Protein AF-A0A7C9KB94-F1 (afdb_monomer_lite)

Sequence (164 aa):
MKLRNMKYEILVVLFLVTFSVFPNNDLKMQQAKYAAAESFFEEFEWARHYLQSNSGNDSTGEYIFYVAVIDIKRCIKYDNCDNSNLDNIVLNLEHSARKGFPLAVALLEHCFRDGFLVSEVDLDKANKYLNIYDANPIESNEANDISLVQRALFTMLLKNIKRK

pLDDT: mean 75.74, std 18.22, range [35.16, 96.0]

Radius of gyration: 17.69 Å; chains: 1; bounding box: 33×41×55 Å

Foldseek 3Di:
DPDPPPVVVVVVVVVVVVPPPDDPLVVLLVVLVVCLQPVPVVCLVVSLVSLVVPCVPDLQLVSLLSNLSSLLSCCLPVVVLALVSLVSSLVSLVVNVVSVNLLSLVLQLCCQCVVASHQHRDNVSNVVSVVSCVVPPDDCPVVVVVSSSVVSSVSSVVRVRHHD

Structure (mmCIF, N/CA/C/O backbone):
data_AF-A0A7C9KB94-F1
#
_entry.id   AF-A0A7C9KB94-F1
#
loop_
_atom_site.group_PDB
_atom_site.id
_atom_site.type_symbol
_atom_site.label_atom_id
_atom_site.label_alt_id
_atom_site.label_comp_id
_atom_site.label_asym_id
_atom_site.label_entity_id
_atom_site.label_seq_id
_atom_site.pdbx_PDB_ins_code
_atom_site.Cartn_x
_atom_site.Cartn_y
_atom_site.Cartn_z
_atom_site.occupancy
_atom_site.B_iso_or_equiv
_atom_site.auth_seq_id
_atom_site.auth_comp_id
_atom_site.auth_asym_id
_atom_site.auth_atom_id
_atom_site.pdbx_PDB_model_num
ATOM 1 N N . MET A 1 1 ? 12.571 -25.283 -40.939 1.00 47.56 1 MET A N 1
ATOM 2 C CA . MET A 1 1 ? 12.503 -24.884 -39.513 1.00 47.56 1 MET A CA 1
ATOM 3 C C . MET A 1 1 ? 13.103 -23.485 -39.349 1.00 47.56 1 MET A C 1
ATOM 5 O O . MET A 1 1 ? 14.292 -23.387 -39.097 1.00 47.56 1 MET A O 1
ATOM 9 N N . LYS A 1 2 ? 12.336 -22.405 -39.604 1.00 49.34 2 LYS A N 1
ATOM 10 C CA . LYS A 1 2 ? 12.792 -21.004 -39.398 1.00 49.34 2 LYS A CA 1
ATOM 11 C C . LYS A 1 2 ? 11.677 -19.938 -39.533 1.00 49.34 2 LYS A C 1
ATOM 13 O O . LYS A 1 2 ? 11.894 -18.882 -40.102 1.00 49.34 2 LYS A O 1
ATOM 18 N N . LEU A 1 3 ? 10.463 -20.210 -39.040 1.00 40.47 3 LEU A N 1
ATOM 19 C CA . LEU A 1 3 ? 9.318 -19.275 -39.153 1.00 40.47 3 LEU A CA 1
ATOM 20 C C . LEU A 1 3 ? 8.617 -18.966 -37.818 1.00 40.47 3 LEU A C 1
ATOM 22 O O . LEU A 1 3 ? 7.597 -18.287 -37.803 1.00 40.47 3 LEU A O 1
ATOM 26 N N . ARG A 1 4 ? 9.150 -19.443 -36.684 1.00 47.03 4 ARG A N 1
ATOM 27 C CA . ARG A 1 4 ? 8.494 -19.307 -35.371 1.00 47.03 4 ARG A CA 1
ATOM 28 C C . ARG A 1 4 ? 8.994 -18.120 -34.526 1.00 47.03 4 ARG A C 1
ATOM 30 O O . ARG A 1 4 ? 8.317 -17.755 -33.576 1.00 47.03 4 ARG A O 1
ATOM 37 N N . ASN A 1 5 ? 10.095 -17.466 -34.915 1.00 46.03 5 ASN A N 1
ATOM 38 C CA . ASN A 1 5 ? 10.717 -16.389 -34.122 1.00 46.03 5 ASN A CA 1
ATOM 39 C C . ASN A 1 5 ? 10.332 -14.963 -34.561 1.00 46.03 5 ASN A C 1
ATOM 41 O O . ASN A 1 5 ? 10.558 -14.025 -33.813 1.00 46.03 5 ASN A O 1
ATOM 45 N N . MET A 1 6 ? 9.705 -14.780 -35.729 1.00 40.94 6 MET A N 1
ATOM 46 C CA . MET A 1 6 ? 9.396 -13.438 -36.260 1.00 40.94 6 MET A CA 1
ATOM 47 C C . MET A 1 6 ? 8.173 -12.770 -35.611 1.00 40.94 6 MET A C 1
ATOM 49 O O . MET A 1 6 ? 8.021 -11.556 -35.687 1.00 40.94 6 MET A O 1
ATOM 53 N N . LYS A 1 7 ? 7.284 -13.546 -34.972 1.00 43.62 7 LYS A N 1
ATOM 54 C CA . LYS A 1 7 ? 6.071 -12.997 -34.343 1.00 43.62 7 LYS A CA 1
ATOM 55 C C . LYS A 1 7 ? 6.364 -12.2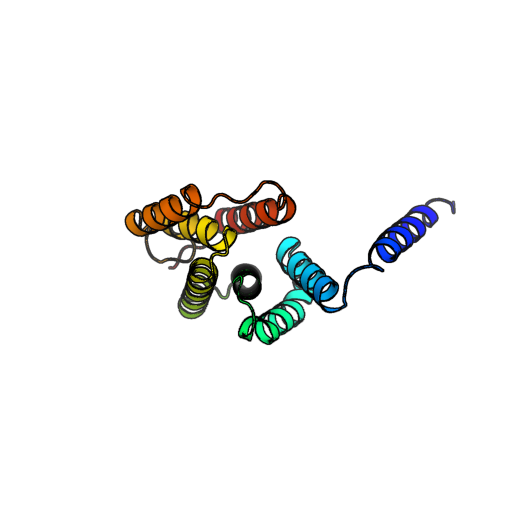63 -33.033 1.00 43.62 7 LYS A C 1
ATOM 57 O O . LYS A 1 7 ? 5.661 -11.311 -32.725 1.00 43.62 7 LYS A O 1
ATOM 62 N N . TYR A 1 8 ? 7.396 -12.676 -32.295 1.00 47.41 8 TYR A N 1
ATOM 63 C CA . TYR A 1 8 ? 7.737 -12.065 -31.010 1.00 47.41 8 TYR A CA 1
ATOM 64 C C . TYR A 1 8 ? 8.405 -10.699 -31.179 1.00 47.41 8 TYR A C 1
ATOM 66 O O . TYR A 1 8 ? 8.066 -9.780 -30.446 1.00 47.41 8 TYR A O 1
ATOM 74 N N . GLU A 1 9 ? 9.264 -10.515 -32.184 1.00 37.22 9 GLU A N 1
ATOM 75 C CA . GLU A 1 9 ? 9.909 -9.212 -32.399 1.00 37.22 9 GLU A CA 1
ATOM 76 C C . GLU A 1 9 ? 8.929 -8.142 -32.891 1.00 37.22 9 GLU A C 1
ATOM 78 O O . GLU A 1 9 ? 8.985 -7.008 -32.430 1.00 37.22 9 GLU A O 1
ATOM 83 N N . ILE A 1 10 ? 7.957 -8.499 -33.736 1.00 48.91 10 ILE A N 1
ATOM 84 C CA . ILE A 1 10 ? 6.923 -7.551 -34.182 1.00 48.91 10 ILE A CA 1
ATOM 85 C C . ILE A 1 10 ? 5.975 -7.183 -33.028 1.00 48.91 10 ILE A C 1
ATOM 87 O O . ILE A 1 10 ? 5.563 -6.032 -32.933 1.00 48.91 10 ILE A O 1
ATOM 91 N N . LEU A 1 11 ? 5.672 -8.119 -32.119 1.00 41.31 11 LEU A N 1
ATOM 92 C CA . LEU A 1 11 ? 4.870 -7.841 -30.920 1.00 41.31 11 LEU A CA 1
ATOM 93 C C . LEU A 1 11 ? 5.612 -6.957 -29.911 1.00 41.31 11 LEU A C 1
ATOM 95 O O . LEU A 1 11 ? 4.996 -6.061 -29.347 1.00 41.31 11 LEU A O 1
ATOM 99 N N . VAL A 1 12 ? 6.921 -7.148 -29.727 1.00 48.03 12 VAL A N 1
ATOM 100 C CA . VAL A 1 12 ? 7.745 -6.283 -28.865 1.00 48.03 12 VAL A CA 1
ATOM 101 C C . VAL A 1 12 ? 7.885 -4.883 -29.469 1.00 48.03 12 VAL A C 1
ATOM 103 O O . VAL A 1 12 ? 7.777 -3.896 -28.749 1.00 48.03 12 VAL A O 1
ATOM 106 N N . VAL A 1 13 ? 8.035 -4.768 -30.791 1.00 43.56 13 VAL A N 1
ATOM 107 C CA . VAL A 1 13 ? 8.097 -3.464 -31.472 1.00 43.56 13 VAL A CA 1
ATOM 108 C C . VAL A 1 13 ? 6.736 -2.754 -31.454 1.00 43.56 13 VAL A C 1
ATOM 110 O O . VAL A 1 13 ? 6.698 -1.555 -31.198 1.00 43.56 13 VAL A O 1
ATOM 113 N N . LEU A 1 14 ? 5.607 -3.459 -31.616 1.00 37.38 14 LEU A N 1
ATOM 114 C CA . LEU A 1 14 ? 4.276 -2.855 -31.437 1.00 37.38 14 LEU A CA 1
ATOM 115 C C . LEU A 1 14 ? 3.996 -2.453 -29.981 1.00 37.38 14 LEU A C 1
ATOM 117 O O . LEU A 1 14 ? 3.344 -1.437 -29.763 1.00 37.38 14 LEU A O 1
ATOM 121 N N . PHE A 1 15 ? 4.525 -3.195 -29.003 1.00 44.59 15 PHE A N 1
ATOM 122 C CA . PHE A 1 15 ? 4.436 -2.833 -27.587 1.00 44.59 15 PHE A CA 1
ATOM 123 C C . PHE A 1 15 ? 5.277 -1.590 -27.254 1.00 44.59 15 PHE A C 1
ATOM 125 O O . PHE A 1 15 ? 4.897 -0.815 -26.388 1.00 44.59 15 PHE A O 1
ATOM 132 N N . LEU A 1 16 ? 6.388 -1.354 -27.961 1.00 40.47 16 LEU A N 1
ATOM 133 C CA . LEU A 1 16 ? 7.250 -0.183 -27.752 1.00 40.47 16 LEU A CA 1
ATOM 134 C C . LEU A 1 16 ? 6.733 1.093 -28.440 1.00 40.47 16 LEU A C 1
ATOM 136 O O . LEU A 1 16 ? 6.987 2.192 -27.949 1.00 40.47 16 LEU A O 1
ATOM 140 N N . VAL A 1 17 ? 5.993 0.987 -29.550 1.00 40.25 17 VAL A N 1
ATOM 141 C CA . VAL A 1 17 ? 5.562 2.166 -30.330 1.00 40.25 17 VAL A CA 1
ATOM 142 C C . VAL A 1 17 ? 4.339 2.873 -29.719 1.00 40.25 17 VAL A C 1
ATOM 144 O O . VAL A 1 17 ? 4.199 4.085 -29.891 1.00 40.25 17 VAL A O 1
ATOM 147 N N . THR A 1 18 ? 3.510 2.201 -28.912 1.00 44.00 18 THR A N 1
ATOM 148 C CA . THR A 1 18 ? 2.373 2.844 -28.215 1.00 44.00 18 THR A CA 1
ATOM 149 C C . THR A 1 18 ? 2.768 3.703 -27.007 1.00 44.00 18 THR A C 1
ATOM 151 O O . THR A 1 18 ? 1.929 4.433 -26.490 1.00 44.00 18 THR A O 1
ATOM 154 N N . PHE A 1 19 ? 4.033 3.679 -26.568 1.00 44.25 19 PHE A N 1
ATOM 155 C CA . PHE A 1 19 ? 4.518 4.475 -25.426 1.00 44.25 19 PHE A CA 1
ATOM 156 C C . PHE A 1 19 ? 4.999 5.889 -25.786 1.00 44.25 19 PHE A C 1
ATOM 158 O O . PHE A 1 19 ? 5.447 6.631 -24.915 1.00 44.25 19 PHE A O 1
ATOM 165 N N . SER A 1 20 ? 4.913 6.297 -27.052 1.00 35.16 20 SER A N 1
ATOM 166 C CA . SER A 1 20 ? 5.521 7.549 -27.522 1.00 35.16 20 SER A CA 1
ATOM 167 C C . SER A 1 20 ? 4.673 8.821 -27.323 1.00 35.16 20 SER A C 1
ATOM 169 O O . SER A 1 20 ? 5.038 9.873 -27.843 1.00 35.16 20 SER A O 1
ATOM 171 N N . VAL A 1 21 ? 3.588 8.783 -26.533 1.00 43.09 21 VAL A N 1
ATOM 172 C CA . VAL A 1 21 ? 2.766 9.978 -26.229 1.00 43.09 21 VAL A CA 1
ATOM 173 C C . VAL A 1 21 ? 2.394 10.069 -24.746 1.00 43.09 21 VAL A C 1
ATOM 175 O O . VAL A 1 21 ? 1.239 10.269 -24.390 1.00 43.09 21 VAL A O 1
ATOM 178 N N . PHE A 1 22 ? 3.379 9.939 -23.862 1.00 39.44 22 PHE A N 1
ATOM 179 C CA . PHE A 1 22 ? 3.213 10.319 -22.461 1.00 39.44 22 PHE A CA 1
ATOM 180 C C . PHE A 1 22 ? 4.390 11.203 -22.032 1.00 39.44 22 PHE A C 1
ATOM 182 O O . PHE A 1 22 ? 5.533 10.905 -22.393 1.00 39.44 22 PHE A O 1
ATOM 189 N N . PRO A 1 23 ? 4.158 12.310 -21.302 1.00 45.16 23 PRO A N 1
ATOM 190 C CA . PRO A 1 23 ? 5.251 13.077 -20.717 1.00 45.16 23 PRO A CA 1
ATOM 191 C C . PRO A 1 23 ? 6.114 12.139 -19.857 1.00 45.16 23 PRO A C 1
ATOM 193 O O . PRO A 1 23 ? 5.593 11.274 -19.163 1.00 45.16 23 PRO A O 1
ATOM 196 N N . ASN A 1 24 ? 7.442 12.286 -19.906 1.00 52.91 24 ASN A N 1
ATOM 197 C CA . ASN A 1 24 ? 8.422 11.337 -19.336 1.00 52.91 24 ASN A CA 1
ATOM 198 C C . ASN A 1 24 ? 8.171 10.884 -17.875 1.00 52.91 24 ASN A C 1
ATOM 200 O O . ASN A 1 24 ? 8.678 9.836 -17.472 1.00 52.91 24 ASN A O 1
ATOM 204 N N . ASN A 1 25 ? 7.426 11.656 -17.076 1.00 59.28 25 ASN A N 1
ATOM 205 C CA . ASN A 1 25 ? 7.048 11.278 -15.712 1.00 59.28 25 ASN A CA 1
ATOM 206 C C . ASN A 1 25 ? 5.949 10.204 -15.675 1.00 59.28 25 ASN A C 1
ATOM 208 O O . ASN A 1 25 ? 6.031 9.296 -14.853 1.00 59.28 25 ASN A O 1
ATOM 212 N N . ASP A 1 26 ? 4.993 10.236 -16.602 1.00 73.12 26 ASP A N 1
ATOM 213 C CA . ASP A 1 26 ? 3.906 9.255 -16.672 1.00 73.12 26 ASP A CA 1
ATOM 214 C C . ASP A 1 26 ? 4.433 7.868 -17.055 1.00 73.12 26 ASP A C 1
ATOM 216 O O . ASP A 1 26 ? 3.985 6.864 -16.506 1.00 73.12 26 ASP A O 1
ATOM 220 N N . LEU A 1 27 ? 5.449 7.794 -17.926 1.00 82.81 27 LEU A N 1
ATOM 221 C CA . LEU A 1 27 ? 6.063 6.520 -18.311 1.00 82.81 27 LEU A CA 1
ATOM 222 C C . LEU A 1 27 ? 6.777 5.845 -17.131 1.00 82.81 27 LEU A C 1
ATOM 224 O O . LEU A 1 27 ? 6.584 4.655 -16.889 1.00 82.81 27 LEU A O 1
ATOM 228 N N . LYS A 1 28 ? 7.596 6.596 -16.384 1.00 87.31 28 LYS A N 1
ATOM 229 C CA . LYS A 1 28 ? 8.318 6.050 -15.222 1.00 87.31 28 LYS A CA 1
ATOM 230 C C . LYS A 1 28 ? 7.362 5.643 -14.108 1.00 87.31 28 LYS A C 1
ATOM 232 O O . LYS A 1 28 ? 7.573 4.609 -13.478 1.00 87.31 28 LYS A O 1
ATOM 237 N N . MET A 1 29 ? 6.296 6.418 -13.907 1.00 87.56 29 MET A N 1
ATOM 238 C CA . MET A 1 29 ? 5.227 6.049 -12.988 1.00 87.56 29 MET A CA 1
ATOM 239 C C . MET A 1 29 ? 4.561 4.741 -13.418 1.00 87.56 29 MET A C 1
ATOM 241 O O . MET A 1 29 ? 4.489 3.811 -12.622 1.00 87.56 29 MET A O 1
ATOM 245 N N . GLN A 1 30 ? 4.159 4.610 -14.684 1.00 82.88 30 GLN A N 1
ATOM 246 C CA . GLN A 1 30 ? 3.570 3.373 -15.208 1.00 82.88 30 GLN A CA 1
ATOM 247 C C . GLN A 1 30 ? 4.504 2.164 -15.056 1.00 82.88 30 GLN A C 1
ATOM 249 O O . GLN A 1 30 ? 4.057 1.099 -14.637 1.00 82.88 30 GLN A O 1
ATOM 254 N N . GLN A 1 31 ? 5.801 2.323 -15.328 1.00 85.12 31 GLN A N 1
ATOM 255 C CA . GLN A 1 31 ? 6.791 1.263 -15.113 1.00 85.12 31 GLN A CA 1
ATOM 256 C C . GLN A 1 31 ? 6.892 0.872 -13.631 1.00 85.12 31 GLN A C 1
ATOM 258 O O . GLN A 1 31 ? 6.919 -0.314 -13.310 1.00 85.12 31 GLN A O 1
ATOM 263 N N . ALA A 1 32 ? 6.888 1.845 -12.716 1.00 87.62 32 ALA A N 1
ATOM 264 C CA . ALA A 1 32 ? 6.960 1.572 -11.282 1.00 87.62 32 ALA A CA 1
ATOM 265 C C . ALA A 1 32 ? 5.694 0.861 -10.773 1.00 87.62 32 ALA A C 1
ATOM 267 O O . ALA A 1 32 ? 5.790 -0.100 -10.006 1.00 87.62 32 ALA A O 1
ATOM 268 N N . LYS A 1 33 ? 4.512 1.276 -11.253 1.00 85.19 33 LYS A N 1
ATOM 269 C CA . LYS A 1 33 ? 3.242 0.579 -11.003 1.00 85.19 33 LYS A CA 1
ATOM 270 C C . LYS A 1 33 ? 3.291 -0.859 -11.509 1.00 85.19 33 LYS A C 1
ATOM 272 O O . LYS A 1 33 ? 2.888 -1.774 -10.799 1.00 85.19 33 LYS A O 1
ATOM 277 N N . TYR A 1 34 ? 3.814 -1.071 -12.714 1.00 81.38 34 TYR A N 1
ATOM 278 C CA . TYR A 1 34 ? 3.926 -2.394 -13.321 1.00 81.38 34 TYR A CA 1
ATOM 279 C C . TYR A 1 34 ? 4.874 -3.315 -12.542 1.00 81.38 34 TYR A C 1
ATOM 281 O O . TYR A 1 34 ? 4.515 -4.458 -12.253 1.00 81.38 34 TYR A O 1
ATOM 289 N N . ALA A 1 35 ? 6.030 -2.807 -12.104 1.00 83.44 35 ALA A N 1
ATOM 290 C CA . ALA A 1 35 ? 6.925 -3.530 -11.202 1.00 83.44 35 ALA A CA 1
ATOM 291 C C . ALA A 1 35 ? 6.187 -3.939 -9.915 1.00 83.44 35 ALA A C 1
ATOM 293 O O . ALA A 1 35 ? 6.203 -5.111 -9.524 1.00 83.44 35 ALA A O 1
ATOM 294 N N . ALA A 1 36 ? 5.449 -3.002 -9.305 1.00 80.38 36 ALA A N 1
ATOM 295 C CA . ALA A 1 36 ? 4.615 -3.270 -8.139 1.00 80.38 36 ALA A CA 1
ATOM 296 C C . ALA A 1 36 ? 3.475 -4.266 -8.429 1.00 80.38 36 ALA A C 1
ATOM 298 O O . ALA A 1 36 ? 3.110 -5.017 -7.530 1.00 80.38 36 ALA A O 1
ATOM 299 N N . ALA A 1 37 ? 2.946 -4.340 -9.654 1.00 74.75 37 ALA A N 1
ATOM 300 C CA . ALA A 1 37 ? 1.853 -5.226 -10.069 1.00 74.75 37 ALA A CA 1
ATOM 301 C C . ALA A 1 37 ? 2.300 -6.677 -10.268 1.00 74.75 37 ALA A C 1
ATOM 303 O O . ALA A 1 37 ? 1.798 -7.592 -9.609 1.00 74.75 37 ALA A O 1
ATOM 304 N N . GLU A 1 38 ? 3.273 -6.877 -11.150 1.00 71.06 38 GLU A N 1
ATOM 305 C CA . GLU A 1 38 ? 3.664 -8.189 -11.671 1.00 71.06 38 GLU A CA 1
ATOM 306 C C . GLU A 1 38 ? 4.713 -8.890 -10.800 1.00 71.06 38 GLU A C 1
ATOM 308 O O . GLU A 1 38 ? 4.975 -10.077 -10.969 1.00 71.06 38 GLU A O 1
ATOM 313 N N . SER A 1 39 ? 5.240 -8.205 -9.780 1.00 65.44 39 SER A N 1
ATOM 314 C CA . SER A 1 39 ? 6.251 -8.757 -8.865 1.00 65.44 39 SER A CA 1
ATOM 315 C C . SER A 1 39 ? 7.593 -9.044 -9.547 1.00 65.44 39 SER A C 1
ATOM 317 O O . SER A 1 39 ? 8.245 -10.040 -9.234 1.00 65.44 39 SER A O 1
ATOM 319 N N . PHE A 1 40 ? 8.029 -8.164 -10.451 1.00 72.00 40 PHE A N 1
ATOM 320 C CA . PHE A 1 40 ? 9.408 -8.163 -10.946 1.00 72.00 40 PHE A CA 1
ATOM 321 C C . PHE A 1 40 ? 10.337 -7.707 -9.816 1.00 72.00 40 PHE A C 1
ATOM 323 O O . PHE A 1 40 ? 10.563 -6.517 -9.609 1.00 72.00 40 PHE A O 1
ATOM 330 N N . PHE A 1 41 ? 10.815 -8.661 -9.018 1.00 72.31 41 PHE A N 1
ATOM 331 C CA . PHE A 1 41 ? 11.582 -8.391 -7.798 1.00 72.31 41 PHE A CA 1
ATOM 332 C C . PHE A 1 41 ? 12.889 -7.643 -8.079 1.00 72.31 41 PHE A C 1
ATOM 334 O O . PHE A 1 41 ? 13.328 -6.846 -7.253 1.00 72.31 41 PHE A O 1
ATOM 341 N N . GLU A 1 42 ? 13.477 -7.861 -9.254 1.00 80.62 42 GLU A N 1
ATOM 342 C CA . GLU A 1 42 ? 14.661 -7.165 -9.757 1.00 80.62 42 GLU A CA 1
ATOM 343 C C . GLU A 1 42 ? 14.404 -5.664 -9.958 1.00 80.62 42 GLU A C 1
ATOM 345 O O . GLU A 1 42 ? 15.324 -4.850 -9.885 1.00 80.62 42 GLU A O 1
ATOM 350 N N . GLU A 1 43 ? 13.143 -5.285 -10.173 1.00 84.44 43 GLU A N 1
ATOM 351 C CA . GLU A 1 43 ? 12.725 -3.913 -10.434 1.00 84.44 43 GLU A CA 1
ATOM 352 C C . GLU A 1 43 ? 12.294 -3.153 -9.170 1.00 84.44 43 GLU A C 1
ATOM 354 O O . GLU A 1 43 ? 12.138 -1.932 -9.194 1.00 84.44 43 GLU A O 1
ATOM 359 N N . PHE A 1 44 ? 12.147 -3.839 -8.033 1.00 88.12 44 PHE A N 1
ATOM 360 C CA . PHE A 1 44 ? 11.627 -3.224 -6.810 1.00 88.12 44 PHE A CA 1
ATOM 361 C C . PHE A 1 44 ? 12.498 -2.091 -6.283 1.00 88.12 44 PHE A C 1
ATOM 363 O O . PHE A 1 44 ? 11.961 -1.075 -5.852 1.00 88.12 44 PHE A O 1
ATOM 370 N N . GLU A 1 45 ? 13.821 -2.242 -6.312 1.00 89.56 45 GLU A N 1
ATOM 371 C CA . GLU A 1 45 ? 14.722 -1.244 -5.728 1.00 89.56 45 GLU A CA 1
ATOM 372 C C . GLU A 1 45 ? 14.658 0.085 -6.489 1.00 89.56 45 GLU A C 1
ATOM 374 O O . GLU A 1 45 ? 14.506 1.145 -5.877 1.00 89.56 45 GLU A O 1
ATOM 379 N N . TRP A 1 46 ? 14.692 0.043 -7.826 1.00 93.19 46 TRP A N 1
ATOM 380 C CA . TRP A 1 46 ? 14.587 1.265 -8.622 1.00 93.19 46 TRP A CA 1
ATOM 381 C C . TRP A 1 46 ? 13.172 1.852 -8.549 1.00 93.19 46 TRP A C 1
ATOM 383 O O . TRP A 1 46 ? 13.040 3.066 -8.384 1.00 93.19 46 TRP A O 1
ATOM 393 N N . ALA A 1 47 ? 12.124 1.018 -8.629 1.00 91.62 47 ALA A N 1
ATOM 394 C CA . ALA A 1 47 ? 10.736 1.474 -8.619 1.00 91.62 47 ALA A CA 1
ATOM 395 C C . ALA A 1 47 ? 10.407 2.148 -7.287 1.00 91.62 47 ALA A C 1
ATOM 397 O O . ALA A 1 47 ? 9.884 3.261 -7.258 1.00 91.62 47 ALA A O 1
ATOM 398 N N . ARG A 1 48 ? 10.813 1.527 -6.176 1.00 92.94 48 ARG A N 1
ATOM 399 C CA . ARG A 1 48 ? 10.671 2.091 -4.835 1.00 92.94 48 ARG A CA 1
ATOM 400 C C . ARG A 1 48 ? 11.419 3.409 -4.698 1.00 92.94 48 ARG A C 1
ATOM 402 O O . ARG A 1 48 ? 10.827 4.381 -4.237 1.00 92.94 48 ARG A O 1
ATOM 409 N N . HIS A 1 49 ? 12.686 3.464 -5.114 1.00 93.50 49 HIS A N 1
ATOM 410 C CA . HIS A 1 49 ? 13.471 4.697 -5.053 1.00 93.50 49 HIS A CA 1
ATOM 411 C C . HIS A 1 49 ? 12.822 5.818 -5.876 1.00 93.50 49 HIS A C 1
ATOM 413 O O . HIS A 1 49 ? 12.701 6.948 -5.397 1.00 93.50 49 HIS A O 1
ATOM 419 N N . TYR A 1 50 ? 12.365 5.514 -7.095 1.00 93.56 50 TYR A N 1
ATOM 420 C CA . TYR A 1 50 ? 11.652 6.467 -7.941 1.00 93.56 50 TYR A CA 1
ATOM 421 C C . TYR A 1 50 ? 10.387 6.984 -7.247 1.00 93.56 50 TYR A C 1
ATOM 423 O O . TYR A 1 50 ? 10.208 8.197 -7.142 1.00 93.56 50 TYR A O 1
ATOM 431 N N . LEU A 1 51 ? 9.549 6.092 -6.716 1.00 93.44 51 LEU A N 1
ATOM 432 C CA . LEU A 1 51 ? 8.295 6.474 -6.071 1.00 93.44 51 LEU A CA 1
ATOM 433 C C . LEU A 1 51 ? 8.531 7.331 -4.815 1.00 93.44 51 LEU A C 1
ATOM 435 O O . LEU A 1 51 ? 7.911 8.379 -4.655 1.00 93.44 51 LEU A O 1
ATOM 439 N N . GLN A 1 52 ? 9.487 6.947 -3.965 1.00 94.44 52 GLN A N 1
ATOM 440 C CA . GLN A 1 52 ? 9.863 7.707 -2.766 1.00 94.44 52 GLN A CA 1
ATOM 441 C C . GLN A 1 52 ? 10.431 9.089 -3.092 1.00 94.44 52 GLN A C 1
ATOM 443 O O . GLN A 1 52 ? 10.102 10.071 -2.431 1.00 94.44 52 GLN A O 1
ATOM 448 N N . SER A 1 53 ? 11.262 9.189 -4.131 1.00 93.31 53 SER A N 1
ATOM 449 C CA . SER A 1 53 ? 11.849 10.474 -4.535 1.00 93.31 53 SER A CA 1
ATOM 450 C C . SER A 1 53 ? 10.793 11.470 -5.019 1.00 93.31 53 SER A C 1
ATOM 452 O O . SER A 1 53 ? 11.009 12.677 -4.953 1.00 93.31 53 SER A O 1
ATOM 454 N N . ASN A 1 54 ? 9.650 10.974 -5.501 1.00 91.94 54 ASN A N 1
ATOM 455 C CA . ASN A 1 54 ? 8.581 11.797 -6.059 1.00 91.94 54 ASN A CA 1
ATOM 456 C C . ASN A 1 54 ? 7.387 11.973 -5.105 1.00 91.94 54 ASN A C 1
ATOM 458 O O . ASN A 1 54 ? 6.582 12.881 -5.304 1.00 91.94 54 ASN A O 1
ATOM 462 N N . SER A 1 55 ? 7.296 11.198 -4.018 1.00 89.75 55 SER A N 1
ATOM 463 C CA . SER A 1 55 ? 6.167 11.266 -3.079 1.00 89.75 55 SER A CA 1
ATOM 464 C C . SER A 1 55 ? 6.068 12.580 -2.292 1.00 89.75 55 SER A C 1
ATOM 466 O O . SER A 1 55 ? 5.025 12.867 -1.705 1.00 89.75 55 SER A O 1
ATOM 468 N N . GLY A 1 56 ? 7.137 13.386 -2.253 1.00 85.56 56 GLY A N 1
ATOM 469 C CA . GLY A 1 56 ? 7.152 14.675 -1.549 1.00 85.56 56 GLY A CA 1
ATOM 470 C C . GLY A 1 56 ? 6.166 15.702 -2.120 1.00 85.56 56 GLY A C 1
ATOM 471 O O . GLY A 1 56 ? 5.595 16.477 -1.359 1.00 85.56 56 GLY A O 1
ATOM 472 N N . ASN A 1 57 ? 5.918 15.656 -3.434 1.00 82.31 57 ASN A N 1
ATOM 473 C CA . ASN A 1 57 ? 4.990 16.554 -4.135 1.00 82.31 57 ASN A CA 1
ATOM 474 C C . ASN A 1 57 ? 3.668 15.871 -4.518 1.00 82.31 57 ASN A C 1
ATOM 476 O O . ASN A 1 57 ? 2.822 16.480 -5.168 1.00 82.31 57 ASN A O 1
ATOM 480 N N . ASP A 1 58 ? 3.499 14.604 -4.146 1.00 85.44 58 ASP A N 1
ATOM 481 C CA . ASP A 1 58 ? 2.321 13.813 -4.478 1.00 85.44 58 ASP A CA 1
ATOM 482 C C . ASP A 1 58 ? 1.116 14.279 -3.647 1.00 85.44 58 ASP A C 1
ATOM 484 O O . ASP A 1 58 ? 1.074 14.069 -2.433 1.00 85.44 58 ASP A O 1
ATOM 488 N N . SER A 1 59 ? 0.137 14.922 -4.281 1.00 88.31 59 SER A N 1
ATOM 489 C CA . SER A 1 59 ? -1.110 15.332 -3.630 1.00 88.31 59 SER A CA 1
ATOM 490 C C . SER A 1 59 ? -2.168 14.231 -3.598 1.00 88.31 59 SER A C 1
ATOM 492 O O . SER A 1 59 ? -3.094 14.340 -2.800 1.00 88.31 59 SER A O 1
ATOM 494 N N . THR A 1 60 ? -2.044 13.189 -4.427 1.00 88.06 60 THR A N 1
ATOM 495 C CA . THR A 1 60 ? -3.048 12.120 -4.549 1.00 88.06 60 THR A CA 1
ATOM 496 C C . THR A 1 60 ? -2.799 10.998 -3.548 1.00 88.06 60 THR A C 1
ATOM 498 O O . THR A 1 60 ? -3.730 10.310 -3.150 1.00 88.06 60 THR A O 1
ATOM 501 N N . GLY A 1 61 ? -1.549 10.829 -3.104 1.00 89.44 61 GLY A N 1
ATOM 502 C CA . GLY A 1 61 ? -1.129 9.739 -2.220 1.00 89.44 61 GLY A CA 1
ATOM 503 C C . GLY A 1 61 ? -0.803 8.445 -2.957 1.00 89.44 61 GLY A C 1
ATOM 504 O O . GLY A 1 61 ? -0.441 7.453 -2.319 1.00 89.44 61 GLY A O 1
ATOM 505 N N . GLU A 1 62 ? -0.900 8.448 -4.280 1.00 89.62 62 GLU A N 1
ATOM 506 C CA . GLU A 1 62 ? -0.658 7.299 -5.137 1.00 89.62 62 GLU A CA 1
ATOM 507 C C . GLU A 1 62 ? 0.788 6.790 -5.047 1.00 89.62 62 GLU A C 1
ATOM 509 O O . GLU A 1 62 ? 1.026 5.586 -4.931 1.00 89.62 62 GLU A O 1
ATOM 514 N N . TYR A 1 63 ? 1.777 7.686 -5.028 1.00 92.69 63 TYR A N 1
ATOM 515 C CA . TYR A 1 63 ? 3.187 7.294 -4.960 1.00 92.69 63 TYR A CA 1
ATOM 516 C C . TYR A 1 63 ? 3.474 6.554 -3.655 1.00 92.69 63 TYR A C 1
ATOM 518 O O . TYR A 1 63 ? 4.132 5.513 -3.645 1.00 92.69 63 TYR A O 1
ATOM 526 N N . ILE A 1 64 ? 2.933 7.072 -2.550 1.00 94.19 64 ILE A N 1
ATOM 527 C CA . ILE A 1 64 ? 3.090 6.486 -1.215 1.00 94.19 64 ILE A CA 1
ATOM 528 C C . ILE A 1 64 ? 2.424 5.106 -1.152 1.00 94.19 64 ILE A C 1
ATOM 530 O O . ILE A 1 64 ? 2.991 4.179 -0.571 1.00 94.19 64 ILE A O 1
ATOM 534 N N . PHE A 1 65 ? 1.260 4.944 -1.786 1.00 92.19 65 PHE A N 1
ATOM 535 C CA . PHE A 1 65 ? 0.599 3.646 -1.881 1.00 92.19 65 PHE A CA 1
ATOM 536 C C . PHE A 1 65 ? 1.476 2.612 -2.587 1.00 92.19 65 PHE A C 1
ATOM 538 O O . PHE A 1 65 ? 1.704 1.529 -2.050 1.00 92.19 65 PHE A O 1
ATOM 545 N N . TYR A 1 66 ? 2.017 2.943 -3.761 1.00 90.06 66 TYR A N 1
ATOM 546 C CA . TYR A 1 66 ? 2.842 1.995 -4.510 1.00 90.06 66 TYR A CA 1
ATOM 547 C C . TYR A 1 66 ? 4.157 1.659 -3.790 1.00 90.06 66 TYR A C 1
ATOM 549 O O . TYR A 1 66 ? 4.619 0.520 -3.879 1.00 90.06 66 TYR A O 1
ATOM 557 N N . VAL A 1 67 ? 4.721 2.583 -2.999 1.00 93.00 67 VAL A N 1
ATOM 558 C CA . VAL A 1 67 ? 5.826 2.262 -2.074 1.00 93.00 67 VAL A CA 1
ATOM 559 C C . VAL A 1 67 ? 5.396 1.203 -1.059 1.00 93.00 67 VAL A C 1
ATOM 561 O O . VAL A 1 67 ? 6.110 0.216 -0.884 1.00 93.00 67 VAL A O 1
ATOM 564 N N . ALA A 1 68 ? 4.228 1.363 -0.429 1.00 92.88 68 ALA A N 1
ATOM 565 C CA . ALA A 1 68 ? 3.714 0.390 0.533 1.00 92.88 68 ALA A CA 1
ATOM 566 C C . ALA A 1 68 ? 3.477 -0.986 -0.112 1.00 92.88 68 ALA A C 1
ATOM 568 O O . ALA A 1 68 ? 3.872 -1.999 0.460 1.00 92.88 68 ALA A O 1
ATOM 569 N N . VAL A 1 69 ? 2.912 -1.038 -1.325 1.00 89.94 69 VAL A N 1
ATOM 570 C CA . VAL A 1 69 ? 2.711 -2.294 -2.075 1.00 89.94 69 VAL A CA 1
ATOM 571 C C . VAL A 1 69 ? 4.040 -2.992 -2.369 1.00 89.94 69 VAL A C 1
ATOM 573 O O . VAL A 1 69 ? 4.150 -4.207 -2.184 1.00 89.94 69 VAL A O 1
ATOM 576 N N . ILE A 1 70 ? 5.066 -2.251 -2.796 1.00 89.50 70 ILE A N 1
ATOM 577 C CA . ILE A 1 70 ? 6.400 -2.826 -3.006 1.00 89.50 70 ILE A CA 1
ATOM 578 C C . ILE A 1 70 ? 6.969 -3.348 -1.684 1.00 89.50 70 ILE A C 1
ATOM 580 O O . ILE A 1 70 ? 7.489 -4.462 -1.651 1.00 89.50 70 ILE A O 1
ATOM 584 N N . ASP A 1 71 ? 6.843 -2.596 -0.591 1.00 91.12 71 ASP A N 1
ATOM 585 C CA . ASP A 1 71 ? 7.358 -3.013 0.716 1.00 91.12 71 ASP A CA 1
ATOM 586 C C . ASP A 1 71 ? 6.647 -4.267 1.247 1.00 91.12 71 ASP A C 1
ATOM 588 O O . ASP A 1 71 ? 7.321 -5.181 1.722 1.00 91.12 71 ASP A O 1
ATOM 592 N N . ILE A 1 72 ? 5.333 -4.405 1.037 1.00 87.94 72 ILE A N 1
ATOM 593 C CA . ILE A 1 72 ? 4.583 -5.653 1.270 1.00 87.94 72 ILE A CA 1
ATOM 594 C C . ILE A 1 72 ? 5.189 -6.806 0.463 1.00 87.94 72 ILE A C 1
ATOM 596 O O . ILE A 1 72 ? 5.419 -7.897 0.981 1.00 87.94 72 ILE A O 1
ATOM 600 N N . LYS A 1 73 ? 5.462 -6.603 -0.826 1.00 85.38 73 LYS A N 1
ATOM 601 C CA . LYS A 1 73 ? 6.001 -7.676 -1.670 1.00 85.38 73 LYS A CA 1
ATOM 602 C C . LYS A 1 73 ? 7.435 -8.049 -1.298 1.00 85.38 73 LYS A C 1
ATOM 604 O O . LYS A 1 73 ? 7.780 -9.230 -1.350 1.00 85.38 73 LYS A O 1
ATOM 609 N N . ARG A 1 74 ? 8.258 -7.079 -0.892 1.00 87.75 74 ARG A N 1
ATOM 610 C CA . ARG A 1 74 ? 9.621 -7.305 -0.378 1.00 87.75 74 ARG A CA 1
ATOM 611 C C . ARG A 1 74 ? 9.582 -8.122 0.911 1.00 87.75 74 ARG A C 1
ATOM 613 O O . ARG A 1 74 ? 10.224 -9.168 0.949 1.00 87.75 74 ARG A O 1
ATOM 620 N N . CYS A 1 75 ? 8.744 -7.711 1.866 1.00 87.00 75 CYS A N 1
ATOM 621 C CA . CYS A 1 75 ? 8.409 -8.429 3.103 1.00 87.00 75 CYS A CA 1
ATOM 622 C C . CYS A 1 75 ? 8.171 -9.925 2.825 1.00 87.00 75 CYS A C 1
ATOM 624 O O . CYS A 1 75 ? 8.835 -10.804 3.370 1.00 87.00 75 CYS A O 1
ATOM 626 N N . ILE A 1 76 ? 7.282 -10.209 1.871 1.00 83.19 76 ILE A N 1
ATOM 627 C CA . ILE A 1 76 ? 6.865 -11.559 1.470 1.00 83.19 76 ILE A CA 1
ATOM 628 C C . ILE A 1 76 ? 7.965 -12.356 0.763 1.00 83.19 76 ILE A C 1
ATOM 630 O O . ILE A 1 76 ? 8.015 -13.587 0.878 1.00 83.19 76 ILE A O 1
ATOM 634 N N . LYS A 1 77 ? 8.770 -11.693 -0.070 1.00 84.06 77 LYS A N 1
ATOM 635 C CA . LYS A 1 77 ? 9.798 -12.330 -0.902 1.00 84.06 77 LYS A CA 1
ATOM 636 C C . LYS A 1 77 ? 11.024 -12.709 -0.093 1.00 84.06 77 LYS A C 1
ATOM 638 O O . LYS A 1 77 ? 11.557 -13.797 -0.297 1.00 84.06 77 LYS A O 1
ATOM 643 N N . TYR A 1 78 ? 11.462 -11.797 0.765 1.00 85.31 78 TYR A N 1
ATOM 644 C CA . TYR A 1 78 ? 12.690 -11.918 1.539 1.00 85.31 78 TYR A CA 1
ATOM 645 C C . TYR A 1 78 ? 12.443 -12.409 2.969 1.00 85.31 78 TYR A C 1
ATOM 647 O O . TYR A 1 78 ? 13.397 -12.516 3.731 1.00 85.31 78 TYR A O 1
ATOM 655 N N . ASP A 1 79 ? 11.187 -12.716 3.315 1.00 81.88 79 ASP A N 1
ATOM 656 C CA . ASP A 1 79 ? 10.762 -13.179 4.643 1.00 81.88 79 ASP A CA 1
ATOM 657 C C . ASP A 1 79 ? 11.202 -12.228 5.774 1.00 81.88 79 ASP A C 1
ATOM 659 O O . ASP A 1 79 ? 11.574 -12.639 6.868 1.00 81.88 79 ASP A O 1
ATOM 663 N N . ASN A 1 80 ? 11.185 -10.919 5.494 1.00 82.81 80 ASN A N 1
ATOM 664 C CA . ASN A 1 80 ? 11.648 -9.860 6.396 1.00 82.81 80 ASN A CA 1
ATOM 665 C C . ASN A 1 80 ? 10.489 -9.009 6.946 1.00 82.81 80 ASN A C 1
ATOM 667 O O . ASN A 1 80 ? 10.589 -7.788 7.085 1.00 82.81 80 ASN A O 1
ATOM 671 N N . CYS A 1 81 ? 9.383 -9.672 7.281 1.00 83.62 81 CYS A N 1
ATOM 672 C CA . CYS A 1 81 ? 8.176 -9.074 7.849 1.00 83.62 81 CYS A CA 1
ATOM 673 C C . CYS A 1 81 ? 8.260 -8.838 9.360 1.00 83.62 81 CYS A C 1
ATOM 675 O O . CYS A 1 81 ? 7.410 -9.307 10.117 1.00 83.62 81 CYS A O 1
ATOM 677 N N . ASP A 1 82 ? 9.292 -8.128 9.812 1.00 87.31 82 ASP A N 1
ATOM 678 C CA . ASP A 1 82 ? 9.358 -7.692 11.203 1.00 87.31 82 ASP A CA 1
ATOM 679 C C . ASP A 1 82 ? 8.324 -6.595 11.515 1.00 87.31 82 ASP A C 1
ATOM 681 O O . ASP A 1 82 ? 7.776 -5.930 10.632 1.00 87.31 82 ASP A O 1
ATOM 685 N N . ASN A 1 83 ? 8.070 -6.404 12.809 1.00 86.94 83 ASN A N 1
ATOM 686 C CA . ASN A 1 83 ? 7.103 -5.433 13.310 1.00 86.94 83 ASN A CA 1
ATOM 687 C C . ASN A 1 83 ? 7.368 -4.008 12.811 1.00 86.94 83 ASN A C 1
ATOM 689 O O . ASN A 1 83 ? 6.419 -3.294 12.509 1.00 86.94 83 ASN A O 1
ATOM 693 N N . SER A 1 84 ? 8.635 -3.604 12.684 1.00 89.62 84 SER A N 1
ATOM 694 C CA . SER A 1 84 ? 8.979 -2.253 12.243 1.00 89.62 84 SER A CA 1
ATOM 695 C C . SER A 1 84 ? 8.641 -2.044 10.767 1.00 89.62 84 SER A C 1
ATOM 697 O O . SER A 1 84 ? 8.116 -0.991 10.405 1.00 89.62 84 SER A O 1
ATOM 699 N N . ASN A 1 85 ? 8.899 -3.041 9.919 1.00 88.44 85 ASN A N 1
ATOM 700 C CA . ASN A 1 85 ? 8.547 -2.993 8.503 1.00 88.44 85 ASN A CA 1
ATOM 701 C C . ASN A 1 85 ? 7.030 -2.989 8.311 1.00 88.44 85 ASN A C 1
ATOM 703 O O . ASN A 1 85 ? 6.521 -2.188 7.528 1.00 88.44 85 ASN A O 1
ATOM 707 N N . LEU A 1 86 ? 6.306 -3.828 9.056 1.00 90.19 86 LEU A N 1
ATOM 708 C CA . LEU A 1 86 ? 4.844 -3.863 9.014 1.00 90.19 86 LEU A CA 1
ATOM 709 C C . LEU A 1 86 ? 4.227 -2.533 9.472 1.00 90.19 86 LEU A C 1
ATOM 711 O O . LEU A 1 86 ? 3.368 -1.994 8.775 1.00 90.19 86 LEU A O 1
ATOM 715 N N . ASP A 1 87 ? 4.720 -1.951 10.570 1.00 91.31 87 ASP A N 1
ATOM 716 C CA . ASP A 1 87 ? 4.249 -0.654 11.071 1.00 91.31 87 ASP A CA 1
ATOM 717 C C . ASP A 1 87 ? 4.495 0.469 10.048 1.00 91.31 87 ASP A C 1
ATOM 719 O O . ASP A 1 87 ? 3.614 1.295 9.801 1.00 91.31 87 ASP A O 1
ATOM 723 N N . ASN A 1 88 ? 5.653 0.468 9.379 1.00 92.88 88 ASN A N 1
ATOM 724 C CA . ASN A 1 88 ? 5.961 1.431 8.319 1.00 92.88 88 ASN A CA 1
ATOM 725 C C . ASN A 1 88 ? 5.055 1.269 7.088 1.00 92.88 88 ASN A C 1
ATOM 727 O O . ASN A 1 88 ? 4.636 2.267 6.496 1.00 92.88 88 ASN A O 1
ATOM 731 N N . ILE A 1 89 ? 4.737 0.031 6.697 1.00 93.88 89 ILE A N 1
ATOM 732 C CA . ILE A 1 89 ? 3.807 -0.244 5.593 1.00 93.88 89 ILE A CA 1
ATOM 733 C C . ILE A 1 89 ? 2.423 0.312 5.931 1.00 93.88 89 ILE A C 1
ATOM 735 O O . ILE A 1 89 ? 1.857 1.057 5.130 1.00 93.88 89 ILE A O 1
ATOM 739 N N . VAL A 1 90 ? 1.895 -0.007 7.117 1.00 94.31 90 VAL A N 1
ATOM 740 C CA . VAL A 1 90 ? 0.581 0.477 7.562 1.00 94.31 90 VAL A CA 1
ATOM 741 C C . VAL A 1 90 ? 0.572 2.004 7.627 1.00 94.31 90 VAL A C 1
ATOM 743 O O . VAL A 1 90 ? -0.342 2.625 7.092 1.00 94.31 90 VAL A O 1
ATOM 746 N N . LEU A 1 91 ? 1.618 2.630 8.174 1.00 95.31 91 LEU A N 1
ATOM 747 C CA . LEU A 1 91 ? 1.735 4.089 8.232 1.00 95.31 91 LEU A CA 1
ATOM 748 C C . LEU A 1 91 ? 1.695 4.741 6.839 1.00 95.31 91 LEU A C 1
ATOM 750 O O . LEU A 1 91 ? 1.033 5.767 6.655 1.00 95.31 91 LEU A O 1
ATOM 754 N N . ASN A 1 92 ? 2.382 4.156 5.855 1.00 95.56 92 ASN A N 1
ATOM 755 C CA . ASN A 1 92 ? 2.362 4.644 4.475 1.00 95.56 92 ASN A CA 1
ATOM 756 C C . ASN A 1 92 ? 0.977 4.487 3.839 1.00 95.56 92 ASN A C 1
ATOM 758 O O . ASN A 1 92 ? 0.504 5.413 3.178 1.00 95.56 92 ASN A O 1
ATOM 762 N N . LEU A 1 93 ? 0.295 3.365 4.081 1.00 94.50 93 LEU A N 1
ATOM 763 C CA . LEU A 1 93 ? -1.083 3.177 3.631 1.00 94.50 93 LEU A CA 1
ATOM 764 C C . LEU A 1 93 ? -2.018 4.215 4.259 1.00 94.50 93 LEU A C 1
ATOM 766 O O . LEU A 1 93 ? -2.775 4.858 3.538 1.00 94.50 93 LEU A O 1
ATOM 770 N N . GLU A 1 94 ? -1.933 4.456 5.569 1.00 95.56 94 GLU A N 1
ATOM 771 C CA . GLU A 1 94 ? -2.746 5.481 6.235 1.00 95.56 94 GLU A CA 1
ATOM 772 C C . GLU A 1 94 ? -2.453 6.886 5.698 1.00 95.56 94 GLU A C 1
ATOM 774 O O . GLU A 1 94 ? -3.362 7.704 5.552 1.00 95.56 94 GLU A O 1
ATOM 779 N N . HIS A 1 95 ? -1.191 7.189 5.386 1.00 95.62 95 HIS A N 1
ATOM 780 C CA . HIS A 1 95 ? -0.818 8.463 4.778 1.00 95.62 95 HIS A CA 1
ATOM 781 C C . HIS A 1 95 ? -1.415 8.604 3.373 1.00 95.62 95 HIS A C 1
ATOM 783 O O . HIS A 1 95 ? -1.996 9.641 3.057 1.00 95.62 95 HIS A O 1
ATOM 789 N N . SER A 1 96 ? -1.331 7.558 2.556 1.00 93.75 96 SER A N 1
ATOM 790 C CA . SER A 1 96 ? -1.948 7.531 1.233 1.00 93.75 96 SER A CA 1
ATOM 791 C C . SER A 1 96 ? -3.476 7.695 1.308 1.00 93.75 96 SER A C 1
ATOM 793 O O . SER A 1 96 ? -4.041 8.554 0.632 1.00 93.75 96 SER A O 1
ATOM 795 N N . ALA A 1 97 ? -4.136 6.984 2.226 1.00 92.31 97 ALA A N 1
ATOM 796 C CA . ALA A 1 97 ? -5.573 7.102 2.466 1.00 92.31 97 ALA A CA 1
ATOM 797 C C . ALA A 1 97 ? -5.980 8.516 2.918 1.00 92.31 97 ALA A C 1
ATOM 799 O O . ALA A 1 97 ? -6.979 9.051 2.444 1.00 92.31 97 ALA A O 1
ATOM 800 N N . ARG A 1 98 ? -5.189 9.173 3.783 1.00 94.12 98 ARG A N 1
ATOM 801 C CA . ARG A 1 98 ? -5.427 10.574 4.192 1.00 94.12 98 ARG A CA 1
ATOM 802 C C . ARG A 1 98 ? -5.326 11.570 3.036 1.00 94.12 98 ARG A C 1
ATOM 804 O O . ARG A 1 98 ? -5.962 12.616 3.102 1.00 94.12 98 ARG A O 1
ATOM 811 N N . LYS A 1 99 ? -4.535 11.263 2.005 1.00 91.31 99 LYS A N 1
ATOM 812 C CA . LYS A 1 99 ? -4.453 12.056 0.768 1.00 91.31 99 LYS A CA 1
ATOM 813 C C . LYS A 1 99 ? -5.604 11.772 -0.206 1.00 91.31 99 LYS A C 1
ATOM 815 O O . LYS A 1 99 ? -5.704 12.439 -1.227 1.00 91.31 99 LYS A O 1
ATOM 820 N N . GLY A 1 100 ? -6.494 10.840 0.135 1.00 86.88 100 GLY A N 1
ATOM 821 C CA . GLY A 1 100 ? -7.674 10.506 -0.656 1.00 86.88 100 GLY A CA 1
ATOM 822 C C . GLY A 1 100 ? -7.450 9.386 -1.666 1.00 86.88 100 GLY A C 1
ATOM 823 O O . GLY A 1 100 ? -8.314 9.183 -2.511 1.00 86.88 100 GLY A O 1
ATOM 824 N N . PHE A 1 101 ? -6.334 8.648 -1.597 1.00 87.25 101 PHE A N 1
ATOM 825 C CA . PHE A 1 101 ? -6.099 7.551 -2.532 1.00 87.25 101 PHE A CA 1
ATOM 826 C C . PHE A 1 101 ? -7.010 6.353 -2.212 1.00 87.25 101 PHE A C 1
ATOM 828 O O . PHE A 1 101 ? -6.861 5.726 -1.153 1.00 87.25 101 PHE A O 1
ATOM 835 N N . PRO A 1 102 ? -7.946 5.985 -3.100 1.00 82.75 102 PRO A N 1
ATOM 83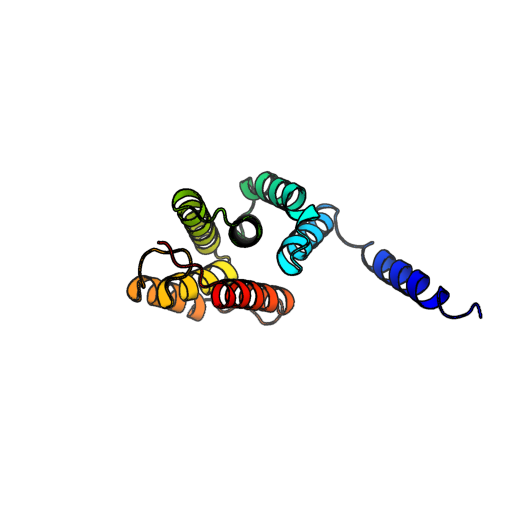6 C CA . PRO A 1 102 ? -9.037 5.086 -2.734 1.00 82.75 102 PRO A CA 1
ATOM 837 C C . PRO A 1 102 ? -8.585 3.628 -2.563 1.00 82.75 102 PRO A C 1
ATOM 839 O O . PRO A 1 102 ? -9.114 2.903 -1.721 1.00 82.75 102 PRO A O 1
ATOM 842 N N . LEU A 1 103 ? -7.539 3.200 -3.277 1.00 84.12 103 LEU A N 1
ATOM 843 C CA . LEU A 1 103 ? -6.971 1.855 -3.126 1.00 84.12 103 LEU A CA 1
ATOM 844 C C . LEU A 1 103 ? -6.284 1.658 -1.770 1.00 84.12 103 LEU A C 1
ATOM 846 O O . LEU A 1 103 ? -6.285 0.549 -1.239 1.00 84.12 103 LEU A O 1
ATOM 850 N N . ALA A 1 104 ? -5.726 2.722 -1.185 1.00 89.44 104 ALA A N 1
ATOM 851 C CA . ALA A 1 104 ? -5.165 2.662 0.160 1.00 89.44 104 ALA A CA 1
ATOM 852 C C . ALA A 1 104 ? -6.266 2.491 1.211 1.00 89.44 104 ALA A C 1
ATOM 854 O O . ALA A 1 104 ? -6.103 1.704 2.140 1.00 89.44 104 ALA A O 1
ATOM 855 N N . VAL A 1 105 ? -7.400 3.179 1.034 1.00 88.19 105 VAL A N 1
ATOM 856 C CA . VAL A 1 105 ? -8.589 3.025 1.887 1.00 88.19 105 VAL A CA 1
ATOM 857 C C . VAL A 1 105 ? -9.103 1.585 1.824 1.00 88.19 105 VAL A C 1
ATOM 859 O O . VAL A 1 105 ? -9.265 0.958 2.869 1.00 88.19 105 VAL A O 1
ATOM 862 N N . ALA A 1 106 ? -9.284 1.043 0.615 1.00 85.50 106 ALA A N 1
ATOM 863 C CA . ALA A 1 106 ? -9.733 -0.334 0.419 1.00 85.50 106 ALA A CA 1
ATOM 864 C C . ALA A 1 106 ? -8.760 -1.353 1.035 1.00 85.50 106 ALA A C 1
ATOM 866 O O . ALA A 1 106 ? -9.174 -2.284 1.718 1.00 85.50 106 ALA A O 1
ATOM 867 N N . LEU A 1 107 ? -7.450 -1.169 0.843 1.00 86.81 107 LEU A N 1
ATOM 868 C CA . LEU A 1 107 ? -6.459 -2.087 1.399 1.00 86.81 107 LEU A CA 1
ATOM 869 C C . LEU A 1 107 ? -6.422 -2.038 2.936 1.00 86.81 107 LEU A C 1
ATOM 871 O O . LEU A 1 107 ? -6.355 -3.089 3.566 1.00 86.81 107 LEU A O 1
ATOM 875 N N . LEU A 1 108 ? -6.506 -0.851 3.546 1.00 90.88 108 LEU A N 1
ATOM 876 C CA . LEU A 1 108 ? -6.553 -0.705 5.007 1.00 90.88 108 LEU A CA 1
ATOM 877 C C . LEU A 1 108 ? -7.800 -1.343 5.617 1.00 90.88 108 LEU A C 1
ATOM 879 O O . LEU A 1 108 ? -7.699 -1.964 6.673 1.00 90.88 108 LEU A O 1
ATOM 883 N N . GLU A 1 109 ? -8.951 -1.203 4.959 1.00 89.88 109 GLU A N 1
ATOM 884 C CA . GLU A 1 109 ? -10.198 -1.856 5.359 1.00 89.88 109 GLU A CA 1
ATOM 885 C C . GLU A 1 109 ? -9.985 -3.367 5.534 1.00 89.88 109 GLU A C 1
ATOM 887 O O . GLU A 1 109 ? -10.195 -3.895 6.630 1.00 89.88 109 GLU A O 1
ATOM 892 N N . HIS A 1 110 ? -9.432 -4.025 4.513 1.00 86.75 110 HIS A N 1
ATOM 893 C CA . HIS A 1 110 ? -9.103 -5.448 4.556 1.00 86.75 110 HIS A CA 1
ATOM 894 C C . HIS A 1 110 ? -8.024 -5.782 5.592 1.00 86.75 110 HIS A C 1
ATOM 896 O O . HIS A 1 110 ? -8.149 -6.770 6.319 1.00 86.75 110 HIS A O 1
ATOM 902 N N . CYS A 1 111 ? -6.968 -4.966 5.697 1.00 88.75 111 CYS A N 1
ATOM 903 C CA . CYS A 1 111 ? -5.902 -5.186 6.674 1.00 88.75 111 CYS A CA 1
ATOM 904 C C . CYS A 1 111 ? -6.440 -5.234 8.107 1.00 88.75 111 CYS A C 1
ATOM 906 O O . CYS A 1 111 ? -6.124 -6.165 8.847 1.00 88.75 111 CYS A O 1
ATOM 908 N N . PHE A 1 112 ? -7.296 -4.284 8.486 1.00 91.69 112 PHE A N 1
ATOM 909 C CA . PHE A 1 112 ? -7.879 -4.252 9.825 1.00 91.69 112 PHE A CA 1
ATOM 910 C C . PHE A 1 112 ? -8.984 -5.293 10.028 1.00 91.69 112 PHE A C 1
ATOM 912 O O . PHE A 1 112 ? -9.108 -5.817 11.135 1.00 91.69 112 PHE A O 1
ATOM 919 N N . ARG A 1 113 ? -9.762 -5.630 8.991 1.00 90.12 113 ARG A N 1
ATOM 920 C CA . ARG A 1 113 ? -10.837 -6.629 9.099 1.00 90.12 113 ARG A CA 1
ATOM 921 C C . ARG A 1 113 ? -10.307 -8.045 9.294 1.00 90.12 113 ARG A C 1
ATOM 923 O O . ARG A 1 113 ? -10.826 -8.780 10.130 1.00 90.12 113 ARG A O 1
ATOM 930 N N . ASP A 1 114 ? -9.278 -8.410 8.539 1.00 85.88 114 ASP A N 1
ATOM 931 C CA . ASP A 1 114 ? -8.774 -9.785 8.486 1.00 85.88 114 ASP A CA 1
ATOM 932 C C . ASP A 1 114 ? -7.478 -9.980 9.294 1.00 85.88 114 ASP A C 1
ATOM 934 O O . ASP A 1 114 ? -6.990 -11.104 9.4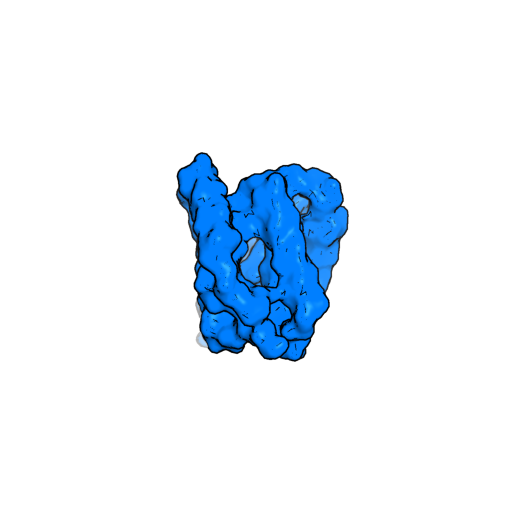55 1.00 85.88 114 ASP A O 1
ATOM 938 N N . GLY A 1 115 ? -6.923 -8.889 9.833 1.00 84.31 115 GLY A N 1
ATOM 939 C CA . GLY A 1 115 ? -5.691 -8.899 10.616 1.00 84.31 115 GLY A CA 1
ATOM 940 C C . GLY A 1 115 ? -4.427 -9.044 9.761 1.00 84.31 115 GLY A C 1
ATOM 941 O O . GLY A 1 115 ? -3.440 -9.615 10.224 1.00 84.31 115 GLY A O 1
ATOM 942 N N . PHE A 1 116 ? -4.440 -8.574 8.508 1.00 82.62 116 PHE A N 1
ATOM 943 C CA . PHE A 1 116 ? -3.234 -8.526 7.673 1.00 82.62 116 PHE A CA 1
ATOM 944 C C . PHE A 1 116 ? -2.382 -7.313 8.026 1.00 82.62 116 PHE A C 1
ATOM 946 O O . PHE A 1 116 ? -2.904 -6.216 8.197 1.00 82.62 116 PHE A O 1
ATOM 953 N N . LEU A 1 117 ? -1.059 -7.495 8.081 1.00 82.50 117 LEU A N 1
ATOM 954 C CA . LEU A 1 117 ? -0.066 -6.457 8.423 1.00 82.50 117 LEU A CA 1
ATOM 955 C C . LEU A 1 117 ? -0.182 -5.875 9.848 1.00 82.50 117 LEU A C 1
ATOM 957 O O . LEU A 1 117 ? 0.715 -5.162 10.289 1.00 82.50 117 LEU A O 1
ATOM 961 N N . VAL A 1 118 ? -1.245 -6.197 10.584 1.00 83.69 118 VAL A N 1
ATOM 962 C CA . VAL A 1 118 ? -1.528 -5.718 11.942 1.00 83.69 118 VAL A CA 1
ATOM 963 C C . VAL A 1 118 ? -1.504 -6.875 12.944 1.00 83.69 118 VAL A C 1
ATOM 965 O O . VAL A 1 118 ? -1.571 -8.042 12.560 1.00 83.69 118 VAL A O 1
ATOM 968 N N . SER A 1 119 ? -1.362 -6.559 14.236 1.00 77.62 119 SER A N 1
ATOM 969 C CA . SER A 1 119 ? -1.318 -7.567 15.312 1.00 77.62 119 SER A CA 1
ATOM 970 C C . SER A 1 119 ? -2.654 -8.251 15.546 1.00 77.62 119 SER A C 1
ATOM 972 O O . SER A 1 119 ? -2.702 -9.437 15.854 1.00 77.62 119 SER A O 1
ATOM 974 N N . GLU A 1 120 ? -3.735 -7.488 15.426 1.00 82.38 120 GLU A N 1
ATOM 975 C CA . GLU A 1 120 ? -5.070 -7.909 15.820 1.00 82.38 120 GLU A CA 1
ATOM 976 C C . GLU A 1 120 ? -6.096 -7.348 14.842 1.00 82.38 120 GLU A C 1
ATOM 978 O O . GLU A 1 120 ? -5.887 -6.304 14.221 1.00 82.38 120 GLU A O 1
ATOM 983 N N . VAL A 1 121 ? -7.211 -8.062 14.720 1.00 89.62 121 VAL A N 1
ATOM 984 C CA . VAL A 1 121 ? -8.385 -7.589 13.987 1.00 89.62 121 VAL A CA 1
ATOM 985 C C . VAL A 1 121 ? -8.965 -6.371 14.711 1.00 89.62 121 VAL A C 1
ATOM 987 O O . VAL A 1 121 ? -9.248 -6.436 15.905 1.00 89.62 121 VAL A O 1
ATOM 990 N N . ASP A 1 122 ? -9.185 -5.282 13.976 1.00 93.06 122 ASP A N 1
ATOM 991 C CA . ASP A 1 122 ? -9.751 -4.023 14.471 1.00 93.06 122 ASP A CA 1
ATOM 992 C C . ASP A 1 122 ? -10.959 -3.645 13.600 1.00 93.06 122 ASP A C 1
ATOM 994 O O . ASP A 1 122 ? -10.856 -2.937 12.594 1.00 93.06 122 ASP A O 1
ATOM 998 N N . LEU A 1 123 ? -12.131 -4.177 13.961 1.00 94.00 123 LEU A N 1
ATOM 999 C CA . LEU A 1 123 ? -13.358 -3.979 13.184 1.00 94.00 123 LEU A CA 1
ATOM 1000 C C . LEU A 1 123 ? -13.828 -2.521 13.182 1.00 94.00 123 LEU A C 1
ATOM 1002 O O . LEU A 1 123 ? -14.451 -2.091 12.212 1.00 94.00 123 LEU A O 1
ATOM 1006 N N . ASP A 1 124 ? -13.513 -1.753 14.224 1.00 96.00 124 ASP A N 1
ATOM 1007 C CA . ASP A 1 124 ? -13.878 -0.339 14.301 1.00 96.00 124 ASP A CA 1
ATOM 1008 C C . ASP A 1 124 ? -13.089 0.472 13.270 1.00 96.00 124 ASP A C 1
ATOM 1010 O O . ASP A 1 124 ? -13.671 1.262 12.516 1.00 96.00 124 ASP A O 1
ATOM 1014 N N . LYS A 1 125 ? -11.775 0.231 13.153 1.00 93.62 125 LYS A N 1
ATOM 1015 C CA . LYS A 1 125 ? -10.971 0.824 12.076 1.00 93.62 125 LYS A CA 1
ATOM 1016 C C . LYS A 1 125 ? -11.386 0.321 10.704 1.00 93.62 125 LYS A C 1
ATOM 1018 O O . LYS A 1 125 ? -11.487 1.138 9.792 1.00 93.62 125 LYS A O 1
ATOM 1023 N N . ALA A 1 126 ? -11.652 -0.975 10.549 1.00 91.69 126 ALA A N 1
ATOM 1024 C CA . ALA A 1 126 ? -12.116 -1.517 9.276 1.00 91.69 126 ALA A CA 1
ATOM 1025 C C . ALA A 1 126 ? -13.398 -0.806 8.814 1.00 91.69 126 ALA A C 1
ATOM 1027 O O . ALA A 1 126 ? -13.445 -0.250 7.721 1.00 91.69 126 ALA A O 1
ATOM 1028 N N . ASN A 1 127 ? -14.403 -0.705 9.687 1.00 92.12 127 ASN A N 1
ATOM 1029 C CA . ASN A 1 127 ? -15.661 -0.027 9.375 1.00 92.12 127 ASN A CA 1
ATOM 1030 C C . ASN A 1 127 ? -15.471 1.476 9.121 1.00 92.12 127 ASN A C 1
ATOM 1032 O O . ASN A 1 127 ? -16.158 2.049 8.277 1.00 92.12 127 ASN A O 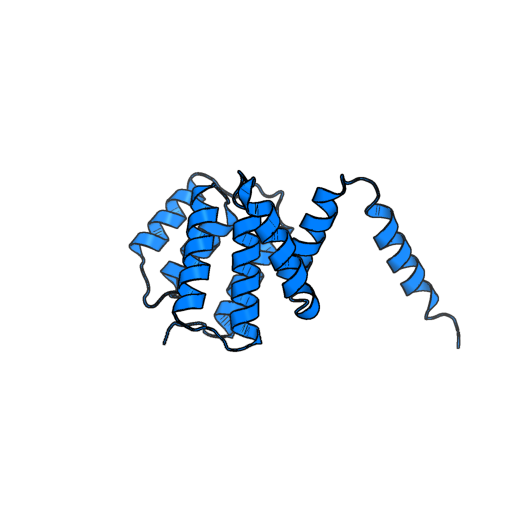1
ATOM 1036 N N . LYS A 1 128 ? -14.514 2.127 9.793 1.00 93.94 128 LYS A N 1
ATOM 1037 C CA . LYS A 1 128 ? -14.142 3.513 9.480 1.00 93.94 128 LYS A CA 1
ATOM 1038 C C . LYS A 1 128 ? -13.640 3.649 8.039 1.00 93.94 128 LYS A C 1
ATOM 1040 O O . LYS A 1 128 ? -14.077 4.565 7.349 1.00 93.94 128 LYS A O 1
ATOM 1045 N N . TYR A 1 129 ? -12.741 2.774 7.589 1.00 89.12 129 TYR A N 1
ATOM 1046 C CA . TYR A 1 129 ? -12.236 2.812 6.212 1.00 89.12 129 TYR A CA 1
ATOM 1047 C C . TYR A 1 129 ? -13.302 2.404 5.191 1.00 89.12 129 TYR A C 1
ATOM 1049 O O . TYR A 1 129 ? -13.388 3.041 4.145 1.00 89.12 129 TYR A O 1
ATOM 1057 N N . LEU A 1 130 ? -14.177 1.453 5.524 1.00 86.12 130 LEU A N 1
ATOM 1058 C CA . LEU A 1 130 ? -15.334 1.106 4.697 1.00 86.12 130 LEU A CA 1
ATOM 1059 C C . LEU A 1 130 ? -16.248 2.318 4.464 1.00 86.12 130 LEU A C 1
ATOM 1061 O O . LEU A 1 130 ? -16.568 2.635 3.327 1.00 86.12 130 LEU A O 1
ATOM 1065 N N . ASN A 1 131 ? -16.581 3.070 5.517 1.00 89.50 131 ASN A N 1
ATOM 1066 C CA . ASN A 1 131 ? -17.403 4.276 5.381 1.00 89.50 131 ASN A CA 1
ATOM 1067 C C . ASN A 1 131 ? -16.731 5.357 4.514 1.00 89.50 131 ASN A C 1
ATOM 1069 O O . ASN A 1 131 ? -17.413 6.091 3.802 1.00 89.50 131 ASN A O 1
ATOM 1073 N N . ILE A 1 132 ? -15.397 5.476 4.571 1.00 87.06 132 ILE A N 1
ATOM 1074 C CA . ILE A 1 132 ? -14.638 6.394 3.704 1.00 87.06 132 ILE A CA 1
ATOM 1075 C C . ILE A 1 132 ? -14.714 5.933 2.243 1.00 87.06 132 ILE A C 1
ATOM 1077 O O . ILE A 1 132 ? -14.884 6.770 1.355 1.00 87.06 132 ILE A O 1
ATOM 1081 N N . TYR A 1 133 ? -14.600 4.623 2.011 1.00 78.81 133 TYR A N 1
ATOM 1082 C CA . TYR A 1 133 ? -14.684 4.006 0.690 1.00 78.81 133 TYR A CA 1
ATOM 1083 C C . T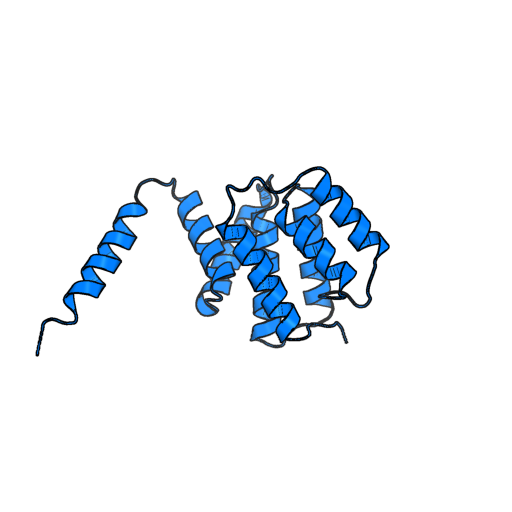YR A 1 133 ? -16.077 4.169 0.071 1.00 78.81 133 TYR A C 1
ATOM 1085 O O . TYR A 1 133 ? -16.191 4.625 -1.062 1.00 78.81 133 TYR A O 1
ATOM 1093 N N . ASP A 1 134 ? -17.137 3.890 0.831 1.00 78.25 134 ASP A N 1
ATOM 1094 C CA . ASP A 1 134 ? -18.526 4.030 0.376 1.00 78.25 134 ASP A CA 1
ATOM 1095 C C . ASP A 1 134 ? -18.888 5.487 0.054 1.00 78.25 134 ASP A C 1
ATOM 1097 O O . ASP A 1 134 ? -19.677 5.755 -0.852 1.00 78.25 134 ASP A O 1
ATOM 1101 N N . ALA A 1 135 ? -18.291 6.445 0.770 1.00 80.62 135 ALA A N 1
ATOM 1102 C CA . ALA A 1 135 ? -18.473 7.867 0.496 1.00 80.62 135 ALA A CA 1
ATOM 1103 C C . ALA A 1 135 ? -17.744 8.340 -0.776 1.00 80.62 135 ALA A C 1
ATOM 1105 O O . ALA A 1 135 ? -18.142 9.352 -1.348 1.00 80.62 135 ALA A O 1
ATOM 1106 N N . ASN A 1 136 ? -16.685 7.642 -1.207 1.00 71.44 136 ASN A N 1
ATOM 1107 C CA . ASN A 1 136 ? -15.859 8.003 -2.365 1.00 71.44 136 ASN A CA 1
ATOM 1108 C C . ASN A 1 136 ? -15.424 6.739 -3.137 1.00 71.44 136 ASN A C 1
ATOM 1110 O O . ASN A 1 136 ? -14.253 6.348 -3.066 1.00 71.44 136 ASN A O 1
ATOM 1114 N N . PRO A 1 137 ? -16.350 6.070 -3.848 1.00 64.81 137 PRO A N 1
ATOM 1115 C CA . PRO A 1 137 ? -16.042 4.825 -4.539 1.00 64.81 137 PRO A CA 1
ATOM 1116 C C . PRO A 1 137 ? -15.066 5.059 -5.699 1.00 64.81 137 PRO A C 1
ATOM 1118 O O . PRO A 1 137 ? -15.113 6.091 -6.368 1.00 64.81 137 PRO A O 1
ATOM 1121 N N . ILE A 1 138 ? -14.206 4.071 -5.968 1.00 64.06 138 ILE A N 1
ATOM 1122 C CA . ILE A 1 138 ? -13.304 4.083 -7.130 1.00 64.06 138 ILE A CA 1
ATOM 1123 C C . ILE A 1 138 ? -14.153 4.138 -8.404 1.00 64.06 138 ILE A C 1
ATOM 1125 O O . ILE A 1 138 ? -14.936 3.221 -8.670 1.00 64.06 138 ILE A O 1
ATOM 1129 N N . GLU A 1 139 ? -13.994 5.186 -9.212 1.00 58.00 139 GLU A N 1
ATOM 1130 C CA . GLU A 1 139 ? -14.610 5.225 -10.536 1.00 58.00 139 GLU A CA 1
ATOM 1131 C C . GLU A 1 139 ? -14.000 4.118 -11.414 1.00 58.00 139 GLU A C 1
ATOM 1133 O O . GLU A 1 139 ? -12.785 3.938 -11.470 1.00 58.00 139 GLU A O 1
ATOM 1138 N N . SER A 1 140 ? -14.853 3.359 -12.111 1.00 46.25 140 SER A N 1
ATOM 1139 C CA . SER A 1 140 ? -14.570 2.099 -12.834 1.00 46.25 140 SER A CA 1
ATOM 1140 C C . SER A 1 140 ? -13.467 2.132 -13.912 1.00 46.25 140 SER A C 1
ATOM 1142 O O . SER A 1 140 ? -13.223 1.138 -14.595 1.00 46.25 140 SER A O 1
ATOM 1144 N N . ASN A 1 141 ? -12.804 3.267 -14.084 1.00 47.59 141 ASN A N 1
ATOM 1145 C CA . ASN A 1 141 ? -11.824 3.567 -15.119 1.00 47.59 141 ASN A CA 1
ATOM 1146 C C . ASN A 1 141 ? -10.423 3.052 -14.716 1.00 47.59 141 ASN A C 1
ATOM 1148 O O . ASN A 1 141 ? -9.548 2.910 -15.566 1.00 47.59 141 ASN A O 1
ATOM 1152 N N . GLU A 1 142 ? -10.226 2.726 -13.433 1.00 53.41 142 GLU A N 1
ATOM 1153 C CA . GLU A 1 142 ? -8.984 2.213 -12.832 1.00 53.41 142 GLU A CA 1
ATOM 1154 C C . GLU A 1 142 ? -8.964 0.673 -12.710 1.00 53.41 142 GLU A C 1
ATOM 1156 O O . GLU A 1 142 ? -8.381 0.102 -11.788 1.00 53.41 142 GLU A O 1
ATOM 1161 N N . ALA A 1 143 ? -9.604 -0.043 -13.641 1.00 48.97 143 ALA A N 1
ATOM 1162 C CA . ALA A 1 143 ? -9.746 -1.506 -13.592 1.00 48.97 143 ALA A CA 1
ATOM 1163 C C . ALA A 1 143 ? -8.406 -2.271 -13.453 1.00 48.97 143 ALA A C 1
ATOM 1165 O O . ALA A 1 143 ? -8.362 -3.341 -12.839 1.00 48.97 143 ALA A O 1
ATOM 1166 N N . ASN A 1 144 ? -7.303 -1.712 -13.966 1.00 53.84 144 ASN A N 1
ATOM 1167 C CA . ASN A 1 144 ? -5.963 -2.285 -13.800 1.00 53.84 144 ASN A CA 1
ATOM 1168 C C . ASN A 1 144 ? -5.446 -2.163 -12.356 1.00 53.84 144 ASN A C 1
ATOM 1170 O O . ASN A 1 144 ? -4.825 -3.104 -11.855 1.00 53.84 144 ASN A O 1
ATOM 1174 N N . ASP A 1 145 ? -5.759 -1.073 -11.658 1.00 54.97 145 ASP A N 1
ATOM 1175 C CA . ASP A 1 145 ? -5.254 -0.802 -10.310 1.00 54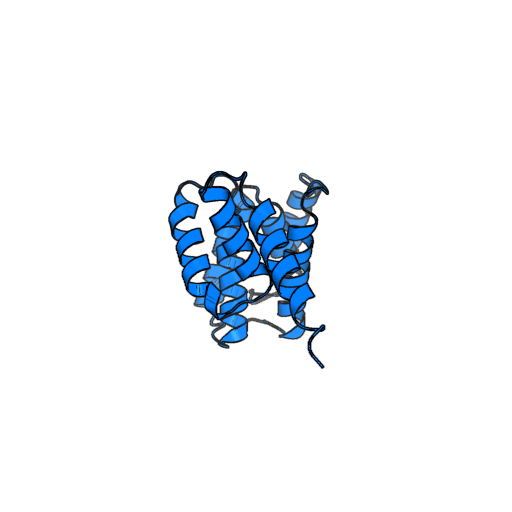.97 145 ASP A CA 1
ATOM 1176 C C . ASP A 1 145 ? -6.121 -1.516 -9.241 1.00 54.97 145 ASP A C 1
ATOM 1178 O O . ASP A 1 145 ? -5.609 -1.976 -8.218 1.00 54.97 145 ASP A O 1
ATOM 1182 N N . ILE A 1 146 ? -7.405 -1.780 -9.528 1.00 57.56 146 ILE A N 1
ATOM 1183 C CA . ILE A 1 146 ? -8.254 -2.692 -8.730 1.00 57.56 146 ILE A CA 1
ATOM 1184 C C . ILE A 1 146 ? -7.698 -4.127 -8.759 1.00 57.56 146 ILE A C 1
ATOM 1186 O O . ILE A 1 146 ? -7.631 -4.793 -7.721 1.00 57.56 146 ILE A O 1
ATOM 1190 N N . SER A 1 147 ? -7.227 -4.597 -9.922 1.00 61.50 147 SER A N 1
ATOM 1191 C CA . SER A 1 147 ? -6.578 -5.913 -10.037 1.00 61.50 147 SER A CA 1
ATOM 1192 C C . SER A 1 147 ? -5.296 -6.008 -9.194 1.00 61.50 147 SER A C 1
ATOM 1194 O O . SER A 1 147 ? -4.950 -7.083 -8.699 1.00 61.50 147 SER A O 1
ATOM 1196 N N . LEU A 1 148 ? -4.614 -4.878 -8.977 1.00 60.34 148 LEU A N 1
ATOM 1197 C CA . LEU A 1 148 ? -3.399 -4.769 -8.173 1.00 60.34 148 LEU A CA 1
ATOM 1198 C C . LEU A 1 148 ? -3.685 -4.926 -6.679 1.00 60.34 148 LEU A C 1
ATOM 1200 O O . LEU A 1 148 ? -2.988 -5.684 -6.007 1.00 60.34 148 LEU A O 1
ATOM 1204 N N . VAL A 1 149 ? -4.734 -4.267 -6.177 1.00 58.66 149 VAL A N 1
ATOM 1205 C CA . VAL A 1 149 ? -5.217 -4.442 -4.798 1.00 58.66 149 VAL A CA 1
ATOM 1206 C C . VAL A 1 149 ? -5.671 -5.878 -4.574 1.00 58.66 149 VAL A C 1
ATOM 1208 O O . VAL A 1 149 ? -5.232 -6.513 -3.619 1.00 58.66 149 VAL A O 1
ATOM 1211 N N . GLN A 1 150 ? -6.463 -6.437 -5.490 1.00 61.16 150 GLN A N 1
ATOM 1212 C CA . GLN A 1 150 ? -6.903 -7.832 -5.409 1.00 61.16 150 GLN A CA 1
ATOM 1213 C C . GLN A 1 150 ? -5.723 -8.812 -5.418 1.00 61.16 150 GLN A C 1
ATOM 1215 O O . GLN A 1 150 ? -5.714 -9.766 -4.645 1.00 61.16 150 GLN A O 1
ATOM 1220 N N . ARG A 1 151 ? -4.687 -8.568 -6.231 1.00 64.25 151 ARG A N 1
ATOM 1221 C CA . ARG A 1 151 ? -3.456 -9.376 -6.251 1.00 64.25 151 ARG A CA 1
ATOM 1222 C C . ARG A 1 151 ? -2.619 -9.208 -4.984 1.00 64.25 151 ARG A C 1
ATOM 1224 O O . ARG A 1 151 ? -2.085 -10.200 -4.488 1.00 64.25 151 ARG A O 1
ATOM 1231 N N . ALA A 1 152 ? -2.495 -7.991 -4.454 1.00 59.22 152 ALA A N 1
ATOM 1232 C CA . ALA A 1 152 ? -1.798 -7.732 -3.196 1.00 59.22 152 ALA A CA 1
ATOM 1233 C C . ALA A 1 152 ? -2.493 -8.464 -2.039 1.00 59.22 152 ALA A C 1
ATOM 1235 O O . ALA A 1 152 ? -1.841 -9.240 -1.341 1.00 59.22 152 ALA A O 1
ATOM 1236 N N . LEU A 1 153 ? -3.817 -8.324 -1.924 1.00 61.38 153 LEU A N 1
ATOM 1237 C CA . LEU A 1 153 ? -4.654 -9.045 -0.963 1.00 61.38 153 LEU A CA 1
ATOM 1238 C C . LEU A 1 153 ? -4.535 -10.560 -1.127 1.00 61.38 153 LEU A C 1
ATOM 1240 O O . LEU A 1 153 ? -4.266 -11.261 -0.157 1.00 61.38 153 LEU A O 1
ATOM 1244 N N . PHE A 1 154 ? -4.649 -11.075 -2.353 1.00 61.00 154 PHE A N 1
ATOM 1245 C CA . PHE A 1 154 ? -4.501 -12.504 -2.636 1.00 61.00 154 PHE A CA 1
ATOM 1246 C C . PHE A 1 154 ? -3.121 -13.032 -2.219 1.00 61.00 154 PHE A C 1
ATOM 1248 O O . PHE A 1 154 ? -3.008 -14.121 -1.659 1.00 61.00 154 PHE A O 1
ATOM 1255 N N . THR A 1 155 ? -2.064 -12.244 -2.420 1.00 61.50 155 THR A N 1
ATOM 1256 C CA . THR A 1 155 ? -0.706 -12.621 -2.003 1.00 61.50 155 THR A CA 1
ATOM 1257 C C . THR A 1 155 ? -0.563 -12.623 -0.476 1.00 61.50 155 THR A C 1
ATOM 1259 O O . THR A 1 155 ? 0.034 -13.553 0.071 1.00 61.50 155 THR A O 1
ATOM 1262 N N . MET A 1 156 ? -1.128 -11.631 0.225 1.00 64.81 156 MET A N 1
ATOM 1263 C CA . MET A 1 156 ? -1.152 -11.601 1.696 1.00 64.81 156 MET A CA 1
ATOM 1264 C C . MET A 1 156 ? -1.938 -12.784 2.278 1.00 64.81 156 MET A C 1
ATOM 1266 O O . MET A 1 156 ? -1.457 -13.441 3.204 1.00 64.81 156 MET A O 1
ATOM 1270 N N . LEU A 1 157 ? -3.098 -13.091 1.686 1.00 57.34 157 LEU A N 1
ATOM 1271 C CA . LEU A 1 157 ? -3.964 -14.224 2.025 1.00 57.34 157 LEU A CA 1
ATOM 1272 C C . LEU A 1 157 ? -3.232 -15.564 1.881 1.00 57.34 157 LEU A C 1
ATOM 1274 O O . LEU A 1 157 ? -3.243 -16.371 2.807 1.00 57.34 157 LEU A O 1
ATOM 1278 N N . LEU A 1 158 ? -2.548 -15.795 0.754 1.00 54.22 158 LEU A N 1
ATOM 1279 C CA . LEU A 1 158 ? -1.816 -17.044 0.506 1.00 54.22 158 LEU A CA 1
ATOM 1280 C C . LEU A 1 158 ? -0.630 -17.256 1.455 1.00 54.22 158 LEU A C 1
ATOM 1282 O O . LEU A 1 158 ? -0.289 -18.395 1.770 1.00 54.22 158 LEU A O 1
ATOM 1286 N N . LYS A 1 159 ? 0.025 -16.174 1.885 1.00 58.38 159 LYS A N 1
ATOM 1287 C CA . LYS A 1 159 ? 1.226 -16.230 2.732 1.00 58.38 159 LYS A CA 1
ATOM 1288 C C . LYS A 1 159 ? 0.923 -16.128 4.228 1.00 58.38 159 LYS A C 1
ATOM 1290 O O . LYS A 1 159 ? 1.848 -16.282 5.020 1.00 58.38 159 LYS A O 1
ATOM 1295 N N . ASN A 1 160 ? -0.339 -15.899 4.605 1.00 57.66 160 ASN A N 1
ATOM 1296 C CA . ASN A 1 160 ? -0.790 -15.739 5.988 1.00 57.66 160 ASN A CA 1
ATOM 1297 C C . ASN A 1 160 ? 0.093 -14.741 6.757 1.00 57.66 160 ASN A C 1
ATOM 1299 O O . ASN A 1 160 ? 0.630 -15.064 7.817 1.00 57.66 160 ASN A O 1
ATOM 1303 N N . ILE A 1 161 ? 0.293 -13.547 6.180 1.00 56.47 161 ILE A N 1
ATOM 1304 C CA . ILE A 1 161 ? 1.070 -12.475 6.817 1.00 56.47 161 ILE A CA 1
ATOM 1305 C C . ILE A 1 161 ? 0.284 -11.974 8.023 1.00 56.47 161 ILE A C 1
ATOM 1307 O O . ILE A 1 161 ? -0.497 -11.027 7.940 1.00 56.47 161 ILE A O 1
ATOM 1311 N N . LYS A 1 162 ? 0.491 -12.647 9.144 1.00 55.88 162 LYS A N 1
ATOM 1312 C CA . LYS A 1 162 ? 0.027 -12.241 10.457 1.00 55.88 162 LYS A CA 1
ATOM 1313 C C . LYS A 1 162 ? 1.248 -11.864 11.263 1.00 55.88 162 LYS A C 1
ATOM 1315 O O . LYS A 1 162 ? 2.262 -12.568 11.241 1.00 55.88 162 LYS A O 1
ATOM 1320 N N . ARG A 1 163 ? 1.154 -10.726 11.936 1.00 56.22 163 ARG A N 1
ATOM 1321 C CA . ARG A 1 163 ? 2.157 -10.306 12.903 1.00 56.22 163 ARG A CA 1
ATOM 1322 C C . ARG A 1 163 ? 2.229 -11.391 13.988 1.00 56.22 163 ARG A C 1
ATOM 1324 O O . ARG A 1 163 ? 1.189 -11.843 14.464 1.00 56.22 163 ARG A O 1
ATOM 1331 N N . LYS A 1 164 ? 3.436 -11.891 14.259 1.00 51.81 164 LYS A N 1
ATOM 1332 C CA . LYS A 1 164 ? 3.679 -12.910 15.291 1.00 51.81 164 LYS A CA 1
ATOM 1333 C C . LYS A 1 164 ? 3.808 -12.273 16.664 1.00 51.81 164 LYS A C 1
ATOM 1335 O O . LYS A 1 164 ? 4.354 -11.148 16.730 1.00 51.81 164 LYS A O 1
#

Secondary structure (DSSP, 8-state):
---SSHHHHHHHHHHHHTTTTS-HHHHHHHHHHHHHHHT-GGGHHHHHHHHHHHGGG-SSSHHHHHHHHHHHHHHHHHT---HHHHHHHHHHHHHHHHTT-HHHHHHHHHHHHHTSSSSS--HHHHHHHHHHHHHSPPPGGGHHHHHHHHHHHHHHHHHT----